Protein AF-A0A2T4X1J1-F1 (afdb_monomer_lite)

Sequence (139 aa):
MKYILVILFLGLGFFSNAQEVERNGKKHIVKKDRIWHEGNDVTATFSLEEQAKIKDEFSNLVEGIKLKEKEAKRLKKAEKDQKNAEKDRKRAQSKQKKAEKELKQKEKAQSNYEKATKNYSQAQSKYERLKEKGKLSPK

Foldseek 3Di:
DVCPVVVVVVVVPPPDDDDFDDDPNFTWDDDDQFIDGPNDTCNVVDDPVVSVVVVVVVVVVVVVVVVVVVVVVVVVVVVVVVVVVVVVVVVVVVVVVVVVVVVVVVVVVVVVVVVVVVVVVVVVVVVVVCVVVVNDDDD

Secondary structure (DSSP, 8-state):
-TTHHHHHHHHGGG------EEETTEEEEEETTEEEETTEE-GGGS-HHHHHHHHHHHHHHHHHHHHHHHHHHHHHHHHHHHHHHHHHHHHHHHHHHHHHHHHHHHHHHHHHHHHHHHHHHHHHHHHHHHHHTT-SPP-

pLDDT: mean 79.46, std 18.62, range [37.28, 98.19]

Radius of gyration: 41.58 Å; chains: 1; bounding box: 77×42×110 Å

Structure (mmCIF, N/CA/C/O backbone):
data_AF-A0A2T4X1J1-F1
#
_entry.id   AF-A0A2T4X1J1-F1
#
loop_
_atom_site.group_PDB
_atom_site.id
_atom_site.type_symbol
_atom_site.label_atom_id
_atom_site.label_alt_id
_atom_site.label_comp_id
_atom_site.label_asym_id
_atom_site.label_entity_id
_atom_site.label_seq_id
_atom_site.pdbx_PDB_ins_code
_atom_site.Cartn_x
_atom_site.Cartn_y
_atom_site.Cartn_z
_atom_site.occupancy
_atom_site.B_iso_or_equiv
_atom_site.auth_seq_id
_atom_site.auth_comp_id
_atom_site.auth_asym_id
_atom_site.auth_atom_id
_atom_site.pdbx_PDB_model_num
ATOM 1 N N . MET A 1 1 ? 3.153 37.198 -13.670 1.00 52.25 1 MET A N 1
ATOM 2 C CA . MET A 1 1 ? 3.314 35.837 -13.099 1.00 52.25 1 MET A CA 1
ATOM 3 C C . MET A 1 1 ? 2.508 34.743 -13.802 1.00 52.25 1 MET A C 1
ATOM 5 O O . MET A 1 1 ? 3.026 33.645 -13.939 1.00 52.25 1 MET A O 1
ATOM 9 N N . LYS A 1 2 ? 1.278 35.003 -14.278 1.00 51.22 2 LYS A N 1
ATOM 10 C CA . LYS A 1 2 ? 0.369 33.958 -14.799 1.00 51.22 2 LYS A CA 1
ATOM 11 C C . LYS A 1 2 ? 0.849 33.225 -16.069 1.00 51.22 2 LYS A C 1
ATOM 13 O O . LYS A 1 2 ? 0.482 32.076 -16.265 1.00 51.22 2 LYS A O 1
ATOM 18 N N . TYR A 1 3 ? 1.714 33.846 -16.876 1.00 65.31 3 TYR A N 1
ATOM 19 C CA . TYR A 1 3 ? 2.223 33.262 -18.129 1.00 65.31 3 TYR A CA 1
ATOM 20 C C . TYR A 1 3 ? 3.670 32.752 -18.054 1.00 65.31 3 TYR A C 1
ATOM 22 O O . TYR A 1 3 ? 4.133 32.095 -18.979 1.00 65.31 3 TYR A O 1
ATOM 30 N N . ILE A 1 4 ? 4.376 32.989 -16.943 1.00 68.62 4 ILE A N 1
ATOM 31 C CA . ILE A 1 4 ? 5.786 32.587 -16.793 1.00 68.62 4 ILE A CA 1
ATOM 32 C C . ILE A 1 4 ? 5.914 31.060 -16.719 1.00 68.62 4 ILE A C 1
ATOM 34 O O . ILE A 1 4 ? 6.803 30.490 -17.338 1.00 68.62 4 ILE A O 1
ATOM 38 N N . LEU A 1 5 ? 4.975 30.385 -16.049 1.00 62.78 5 LEU A N 1
ATOM 39 C CA . LEU A 1 5 ? 4.930 28.919 -15.996 1.00 62.78 5 LEU A CA 1
ATOM 40 C C . LEU A 1 5 ? 4.636 28.281 -17.362 1.00 62.78 5 LEU A C 1
ATOM 42 O O . LEU A 1 5 ? 5.164 27.216 -17.661 1.00 62.78 5 LEU A O 1
ATOM 46 N N . VAL A 1 6 ? 3.837 28.940 -18.205 1.00 65.19 6 VAL A N 1
ATOM 47 C CA . VAL A 1 6 ? 3.500 28.442 -19.550 1.00 65.19 6 VAL A CA 1
ATOM 48 C C . VAL A 1 6 ? 4.694 28.584 -20.494 1.00 65.19 6 VAL A C 1
ATOM 50 O O . VAL A 1 6 ? 5.002 27.655 -21.233 1.00 65.19 6 VAL A O 1
ATOM 53 N N . ILE A 1 7 ? 5.417 29.706 -20.413 1.00 66.25 7 ILE A N 1
ATOM 54 C CA . ILE A 1 7 ? 6.646 29.938 -21.186 1.00 66.25 7 ILE A CA 1
ATOM 55 C C . ILE A 1 7 ? 7.761 28.975 -20.741 1.00 66.25 7 ILE A C 1
ATOM 57 O O . ILE A 1 7 ? 8.473 28.432 -21.583 1.00 66.25 7 ILE A O 1
ATOM 61 N N . LEU A 1 8 ? 7.862 28.686 -19.437 1.00 62.47 8 LEU A N 1
ATOM 62 C CA . LEU A 1 8 ? 8.822 27.718 -18.894 1.00 62.47 8 LEU A CA 1
ATOM 63 C C . LEU A 1 8 ? 8.552 26.286 -19.391 1.00 62.47 8 LEU A C 1
ATOM 65 O O . LEU A 1 8 ? 9.489 25.567 -19.729 1.00 62.47 8 LEU A O 1
ATOM 69 N N . PHE A 1 9 ? 7.283 25.877 -19.481 1.00 59.62 9 PHE A N 1
ATOM 70 C CA . PHE A 1 9 ? 6.912 24.557 -20.004 1.00 59.62 9 PHE A CA 1
ATOM 71 C C . PHE A 1 9 ? 7.047 24.449 -21.530 1.00 59.62 9 PHE A C 1
ATOM 73 O O . PHE A 1 9 ? 7.388 23.373 -22.020 1.00 59.62 9 PHE A O 1
ATOM 80 N N . LEU A 1 10 ? 6.846 25.540 -22.283 1.00 59.75 10 LEU A N 1
ATOM 81 C CA . LEU A 1 10 ? 7.067 25.554 -23.736 1.00 59.75 10 LEU A CA 1
ATOM 82 C C . LEU A 1 10 ? 8.556 25.426 -24.110 1.00 59.75 10 LEU A C 1
ATOM 84 O O . LEU A 1 10 ? 8.876 24.821 -25.129 1.00 59.75 10 LEU A O 1
ATOM 88 N N . GLY A 1 11 ? 9.468 25.953 -23.284 1.00 60.12 11 GLY A N 1
ATOM 89 C CA . GLY A 1 11 ? 10.915 25.888 -23.533 1.00 60.12 11 GLY A CA 1
ATOM 90 C C . GLY A 1 11 ? 11.546 24.503 -23.327 1.00 60.12 11 GLY A C 1
ATOM 91 O O . GLY A 1 11 ? 12.596 24.217 -23.892 1.00 60.12 11 GLY A O 1
ATOM 92 N N . LEU A 1 12 ? 10.905 23.617 -22.557 1.00 56.69 12 LEU A N 1
ATOM 93 C CA . LEU A 1 12 ? 11.436 22.284 -22.228 1.00 56.69 12 LEU A CA 1
ATOM 94 C C . LEU A 1 12 ? 11.125 21.210 -23.289 1.00 56.69 12 LEU A C 1
ATOM 96 O O . LEU A 1 12 ? 11.645 20.100 -23.206 1.00 56.69 12 LEU A O 1
ATOM 100 N N . GLY A 1 13 ? 10.295 21.523 -24.292 1.00 57.72 13 GLY A N 1
ATOM 101 C CA . GLY A 1 13 ? 9.828 20.567 -25.304 1.00 57.72 13 GLY A CA 1
ATOM 102 C C . GLY A 1 13 ? 10.796 20.271 -26.458 1.00 57.72 13 GLY A C 1
ATOM 103 O O . GLY A 1 13 ? 10.495 19.406 -27.276 1.00 57.72 13 GLY A O 1
ATOM 104 N N . PHE A 1 14 ? 11.944 20.953 -26.549 1.00 53.84 14 PHE A N 1
ATOM 105 C CA . PHE A 1 14 ? 12.850 20.848 -27.705 1.00 53.84 14 PHE A CA 1
ATOM 106 C C . PHE A 1 14 ? 13.982 19.819 -27.575 1.00 53.84 14 PHE A C 1
ATOM 108 O O . PHE A 1 14 ? 14.740 19.632 -28.527 1.00 53.84 14 PHE A O 1
ATOM 115 N N . PHE A 1 15 ? 14.086 19.087 -26.465 1.00 51.59 15 PHE A N 1
ATOM 116 C CA . PHE A 1 15 ? 15.092 18.027 -26.322 1.00 51.59 15 PHE A CA 1
ATOM 117 C C . PHE A 1 15 ? 14.627 16.741 -27.016 1.00 51.59 15 PHE A C 1
ATOM 119 O O . PHE A 1 15 ? 14.244 15.750 -26.395 1.00 51.59 15 PHE A O 1
ATOM 126 N N . SER A 1 16 ? 14.627 16.786 -28.348 1.00 51.75 16 SER A N 1
ATOM 127 C CA . SER A 1 16 ? 14.485 15.609 -29.197 1.00 51.75 16 SER A CA 1
ATOM 128 C C . SER A 1 16 ? 15.655 14.662 -28.940 1.00 51.75 16 SER A C 1
ATOM 130 O O . SER A 1 16 ? 16.816 15.048 -29.030 1.00 51.75 16 SER A O 1
ATOM 132 N N . ASN A 1 17 ? 15.321 13.417 -28.613 1.00 48.66 17 ASN A N 1
ATOM 133 C CA . ASN A 1 17 ? 16.224 12.294 -28.389 1.00 48.66 17 ASN A CA 1
ATOM 134 C C . ASN A 1 17 ? 17.107 12.025 -29.625 1.00 48.66 17 ASN A C 1
ATOM 136 O O . ASN A 1 17 ? 16.747 11.220 -30.483 1.00 48.66 17 ASN A O 1
ATOM 140 N N . ALA A 1 18 ? 18.259 12.685 -29.728 1.00 46.91 18 ALA A N 1
ATOM 141 C CA . ALA A 1 18 ? 19.328 12.284 -30.632 1.00 46.91 18 ALA A CA 1
ATOM 142 C C . ALA A 1 18 ? 20.279 11.360 -29.860 1.00 46.91 18 ALA A C 1
ATOM 144 O O . ALA A 1 18 ? 20.921 11.775 -28.899 1.00 46.91 18 ALA A O 1
ATOM 145 N N . GLN A 1 19 ? 20.322 10.083 -30.239 1.00 40.00 19 GLN A N 1
ATOM 146 C CA . GLN A 1 19 ? 21.322 9.142 -29.736 1.00 40.00 19 GLN A CA 1
ATOM 147 C C . GLN A 1 19 ? 22.640 9.419 -30.457 1.00 40.00 19 GLN A C 1
ATOM 149 O O . GLN A 1 19 ? 22.792 9.095 -31.633 1.00 40.00 19 GLN A O 1
ATOM 154 N N . GLU A 1 20 ? 23.557 10.077 -29.753 1.00 43.22 20 GLU A N 1
ATOM 155 C CA . GLU A 1 20 ? 24.902 10.378 -30.235 1.00 43.22 20 GLU A CA 1
ATOM 156 C C . GLU A 1 20 ? 25.844 9.225 -29.874 1.00 43.22 20 GLU A C 1
ATOM 158 O O . GLU A 1 20 ? 25.937 8.826 -28.713 1.00 43.22 20 GLU A O 1
ATOM 163 N N . VAL A 1 21 ? 26.533 8.683 -30.880 1.00 53.91 21 VAL A N 1
ATOM 164 C CA . VAL A 1 21 ? 27.650 7.749 -30.703 1.00 53.91 21 VAL A CA 1
ATOM 165 C C . VAL A 1 21 ? 28.897 8.455 -31.222 1.00 53.91 21 VAL A C 1
ATOM 167 O O . VAL A 1 21 ? 28.938 8.891 -32.373 1.00 53.91 21 VAL A O 1
ATOM 170 N N . GLU A 1 22 ? 29.887 8.623 -30.349 1.00 41.19 22 GLU A N 1
ATOM 171 C CA . GLU A 1 22 ? 31.116 9.360 -30.627 1.00 41.19 22 GLU A CA 1
ATOM 172 C C . GLU A 1 22 ? 32.241 8.385 -31.000 1.00 41.19 22 GLU A C 1
ATOM 174 O O . GLU A 1 22 ? 32.620 7.522 -30.208 1.00 41.19 22 GLU A O 1
ATOM 179 N N . ARG A 1 23 ? 32.800 8.530 -32.207 1.00 37.28 23 ARG A N 1
ATOM 180 C CA . ARG A 1 23 ? 34.075 7.907 -32.587 1.00 37.28 23 ARG A CA 1
ATOM 181 C C . ARG A 1 23 ? 34.945 8.969 -33.256 1.00 37.28 23 ARG A C 1
ATOM 183 O O . ARG A 1 23 ? 34.507 9.626 -34.193 1.00 37.28 23 ARG A O 1
ATOM 190 N N . ASN A 1 24 ? 36.167 9.154 -32.758 1.00 43.25 24 ASN A N 1
ATOM 191 C CA . ASN A 1 24 ? 37.159 10.111 -33.277 1.00 43.25 24 ASN A CA 1
ATOM 192 C C . ASN A 1 24 ? 36.694 11.586 -33.333 1.00 43.25 24 ASN A C 1
ATOM 194 O O . ASN A 1 24 ? 37.047 12.308 -34.264 1.00 43.25 24 ASN A O 1
ATOM 198 N N . GLY A 1 25 ? 35.903 12.044 -32.353 1.00 47.94 25 GLY A N 1
ATOM 199 C CA . GLY A 1 25 ? 35.504 13.455 -32.226 1.00 47.94 25 GLY A CA 1
ATOM 200 C C . GLY A 1 25 ? 34.516 13.952 -33.290 1.00 47.94 25 GLY A C 1
ATOM 201 O O . GLY A 1 25 ? 34.361 15.159 -33.466 1.00 47.94 25 GLY A O 1
ATOM 202 N N . LYS A 1 26 ? 33.857 13.039 -34.017 1.00 50.62 26 LYS A N 1
ATOM 203 C CA . LYS A 1 26 ? 32.889 13.350 -35.075 1.00 50.62 26 LYS A CA 1
ATOM 204 C C . LYS A 1 26 ? 31.572 12.604 -34.852 1.00 50.62 26 LYS A C 1
ATOM 206 O O . LYS A 1 26 ? 31.555 11.399 -34.604 1.00 50.62 26 LYS A O 1
ATOM 211 N N . LYS A 1 27 ? 30.456 13.342 -34.894 1.00 49.94 27 LYS A N 1
ATOM 212 C CA . LYS A 1 27 ? 29.102 12.828 -34.626 1.00 49.94 27 LYS A CA 1
ATOM 213 C C . LYS A 1 27 ? 28.538 12.158 -35.881 1.00 49.94 27 LYS A C 1
ATOM 215 O O . LYS A 1 27 ? 28.248 12.835 -36.867 1.00 49.94 27 LYS A O 1
ATOM 220 N N . HIS A 1 28 ? 28.337 10.843 -35.832 1.00 52.59 28 HIS A N 1
ATOM 221 C CA . HIS A 1 28 ? 27.737 10.076 -36.926 1.00 52.59 28 HIS A CA 1
ATOM 222 C C . HIS A 1 28 ? 26.338 9.567 -36.540 1.00 52.59 28 HIS A C 1
ATOM 224 O O . HIS A 1 28 ? 26.146 9.001 -35.467 1.00 52.59 28 HIS A O 1
ATOM 230 N N . ILE A 1 29 ? 25.351 9.760 -37.420 1.00 52.75 29 ILE A N 1
ATOM 231 C CA . ILE A 1 29 ? 23.961 9.308 -37.257 1.00 52.75 29 ILE A CA 1
ATOM 232 C C . ILE A 1 29 ? 23.722 8.146 -38.226 1.00 52.75 29 ILE A C 1
ATOM 234 O O . ILE A 1 29 ? 23.744 8.330 -39.441 1.00 52.75 29 ILE A O 1
ATOM 238 N N . VAL A 1 30 ? 23.445 6.948 -37.715 1.00 56.44 30 VAL A N 1
ATOM 239 C CA . VAL A 1 30 ? 23.148 5.773 -38.551 1.00 56.44 30 VAL A CA 1
ATOM 240 C C . VAL A 1 30 ? 21.631 5.614 -38.685 1.00 56.44 30 VAL A C 1
ATOM 242 O O . VAL A 1 30 ? 20.917 5.499 -37.690 1.00 56.44 30 VAL A O 1
ATOM 245 N N . LYS A 1 31 ? 21.110 5.626 -39.920 1.00 56.31 31 LYS A N 1
ATOM 246 C CA . LYS A 1 31 ? 19.678 5.420 -40.215 1.00 56.31 3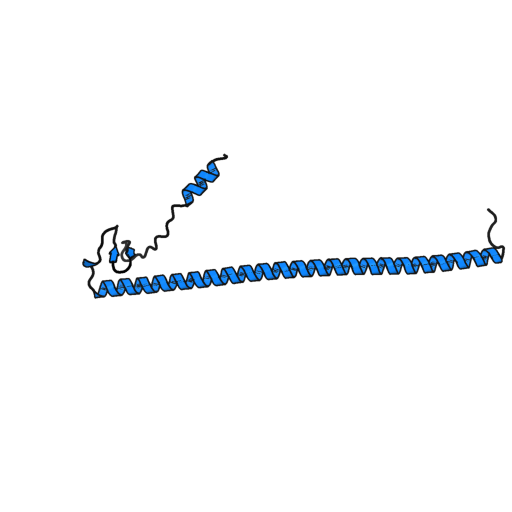1 LYS A CA 1
ATOM 247 C C . LYS A 1 31 ? 19.501 4.326 -41.262 1.00 56.31 31 LYS A C 1
ATOM 249 O O . LYS A 1 31 ? 19.837 4.531 -42.429 1.00 56.31 31 LYS A O 1
ATOM 254 N N . LYS A 1 32 ? 18.872 3.215 -40.859 1.00 60.06 32 LYS A N 1
ATOM 255 C CA . LYS A 1 32 ? 18.606 2.016 -41.680 1.00 60.06 32 LYS A CA 1
ATOM 256 C C . LYS A 1 32 ? 19.892 1.406 -42.249 1.00 60.06 32 LYS A C 1
ATOM 258 O O . LYS A 1 32 ? 20.475 0.548 -41.607 1.00 60.06 32 LYS A O 1
ATOM 263 N N . ASP A 1 33 ? 20.344 1.910 -43.394 1.00 58.88 33 ASP A N 1
ATOM 264 C CA . ASP A 1 33 ? 21.514 1.424 -44.130 1.00 58.88 33 ASP A CA 1
ATOM 265 C C . ASP A 1 33 ? 22.532 2.512 -44.461 1.00 58.88 33 ASP A C 1
ATOM 267 O O . ASP A 1 33 ? 23.541 2.221 -45.098 1.00 58.88 33 ASP A O 1
ATOM 271 N N . ARG A 1 34 ? 22.265 3.753 -44.040 1.00 61.47 34 ARG A N 1
ATOM 272 C CA . ARG A 1 34 ? 23.074 4.913 -44.395 1.00 61.47 34 ARG A CA 1
ATOM 273 C C . ARG A 1 34 ? 23.737 5.535 -43.181 1.00 61.47 34 ARG A C 1
ATOM 275 O O . ARG A 1 34 ? 23.090 5.737 -42.147 1.00 61.47 34 ARG A O 1
ATOM 282 N N . ILE A 1 35 ? 25.021 5.830 -43.330 1.00 61.56 35 ILE A N 1
ATOM 283 C CA . ILE A 1 35 ? 25.848 6.505 -42.339 1.00 61.56 35 ILE A CA 1
ATOM 284 C C . ILE A 1 35 ? 25.823 7.983 -42.698 1.00 61.56 35 ILE A C 1
ATOM 286 O O . ILE A 1 35 ? 26.274 8.377 -43.769 1.00 61.56 35 ILE A O 1
ATOM 290 N N . TRP A 1 36 ? 25.265 8.800 -41.813 1.00 66.38 36 TRP A N 1
ATOM 291 C CA . TRP A 1 36 ? 25.177 10.240 -41.999 1.00 66.38 36 TRP A CA 1
ATOM 292 C C . TRP A 1 36 ? 26.202 10.929 -41.107 1.00 66.38 36 TRP A C 1
ATOM 294 O O . TRP A 1 36 ? 26.312 10.611 -39.924 1.00 66.38 36 TRP A O 1
ATOM 304 N N . HIS A 1 37 ? 26.930 11.895 -41.653 1.00 56.03 37 HIS A N 1
ATOM 305 C CA . HIS A 1 37 ? 27.795 12.798 -40.896 1.00 56.03 37 HIS A CA 1
ATOM 306 C C . HIS A 1 37 ? 27.378 14.229 -41.227 1.00 56.03 37 HIS A C 1
ATOM 308 O O . HIS A 1 37 ? 27.346 14.594 -42.400 1.00 56.03 37 HIS A O 1
ATOM 314 N N . GLU A 1 38 ? 26.998 15.017 -40.216 1.00 53.53 38 GLU A N 1
ATOM 315 C CA . GLU A 1 38 ? 26.580 16.425 -40.384 1.00 53.53 38 GLU A CA 1
ATOM 316 C C . GLU A 1 38 ? 25.485 16.647 -41.452 1.00 53.53 38 GLU A C 1
ATOM 318 O O . GLU A 1 38 ? 25.458 17.654 -42.151 1.00 53.53 38 GLU A O 1
ATOM 323 N N . GLY A 1 39 ? 24.561 15.691 -41.598 1.00 60.22 39 GLY A N 1
ATOM 324 C CA . GLY A 1 39 ? 23.464 15.775 -42.571 1.00 60.22 39 GLY A CA 1
ATOM 325 C C . GLY A 1 39 ? 23.811 15.312 -43.990 1.00 60.22 39 GLY A C 1
ATOM 326 O O . GLY A 1 39 ? 22.905 15.224 -44.815 1.00 60.22 39 GLY A O 1
ATOM 327 N N . ASN A 1 40 ? 25.063 14.929 -44.254 1.00 53.22 40 ASN A N 1
ATOM 328 C CA . ASN A 1 40 ? 25.494 14.353 -45.527 1.00 53.22 40 ASN A CA 1
ATOM 329 C C . ASN A 1 40 ? 25.600 12.827 -45.444 1.00 53.22 40 ASN A C 1
ATOM 331 O O . ASN A 1 40 ? 26.062 12.274 -44.443 1.00 53.22 40 ASN A O 1
ATOM 335 N N . ASP A 1 41 ? 25.166 12.153 -46.508 1.00 67.00 41 ASP A N 1
ATOM 336 C CA . ASP A 1 41 ? 25.265 10.703 -46.653 1.00 67.00 41 ASP A CA 1
ATOM 337 C C . ASP A 1 41 ? 26.718 10.319 -46.970 1.00 67.00 41 ASP A C 1
ATOM 339 O O . ASP A 1 41 ? 27.197 10.491 -48.089 1.00 67.00 41 ASP A O 1
ATOM 343 N N . VAL A 1 42 ? 27.429 9.821 -45.960 1.00 64.62 42 VAL A N 1
ATOM 344 C CA . VAL A 1 42 ? 28.827 9.372 -46.050 1.00 64.62 42 VAL A CA 1
ATOM 345 C C . VAL A 1 42 ? 28.918 7.853 -46.195 1.00 64.62 42 VAL A C 1
ATOM 347 O O . VAL A 1 42 ? 29.971 7.258 -45.982 1.00 64.62 42 VAL A O 1
ATOM 350 N N . THR A 1 43 ? 27.825 7.185 -46.569 1.00 60.97 43 THR A N 1
ATOM 351 C CA . THR A 1 43 ? 27.807 5.726 -46.736 1.00 60.97 43 THR A CA 1
ATOM 352 C C . THR A 1 43 ? 28.839 5.293 -47.777 1.00 60.97 43 THR A C 1
ATOM 354 O O . THR A 1 43 ? 29.660 4.429 -47.499 1.00 60.97 43 THR A O 1
ATOM 357 N N . ALA A 1 44 ? 28.904 5.970 -48.926 1.00 61.41 44 ALA A N 1
ATOM 358 C CA . ALA A 1 44 ? 29.831 5.632 -50.011 1.00 61.41 44 ALA A CA 1
ATOM 359 C C . ALA A 1 44 ? 31.324 5.873 -49.695 1.00 61.41 44 ALA A C 1
ATOM 361 O O . ALA A 1 44 ? 32.177 5.362 -50.413 1.00 61.41 44 ALA A O 1
ATOM 362 N N . THR A 1 45 ? 31.653 6.633 -48.643 1.00 61.97 45 THR A N 1
ATOM 363 C CA . THR A 1 45 ? 33.048 6.875 -48.222 1.00 61.97 45 THR A CA 1
ATOM 364 C C . THR A 1 45 ? 33.628 5.777 -47.332 1.00 61.97 45 THR A C 1
ATOM 366 O O . THR A 1 45 ? 34.838 5.753 -47.133 1.00 61.97 45 THR A O 1
ATOM 369 N N . PHE A 1 46 ? 32.796 4.871 -46.813 1.00 61.19 46 PHE A N 1
ATOM 370 C CA . PHE A 1 46 ? 33.241 3.721 -46.025 1.00 61.19 46 PHE A CA 1
ATOM 371 C C . PHE A 1 46 ? 33.231 2.455 -46.878 1.00 61.19 46 PHE A C 1
ATOM 373 O O . PHE A 1 46 ? 32.304 2.234 -47.662 1.00 61.19 46 PHE A O 1
ATOM 380 N N . SER A 1 47 ? 34.240 1.602 -46.700 1.00 68.69 47 SER A N 1
ATOM 381 C CA . SER A 1 47 ? 34.266 0.276 -47.321 1.00 68.69 47 SER A CA 1
ATOM 382 C C . SER A 1 47 ? 33.091 -0.581 -46.827 1.00 68.69 47 SER A C 1
ATOM 384 O O . SER A 1 47 ? 32.546 -0.361 -45.742 1.00 68.69 47 SER A O 1
ATOM 386 N N . LEU A 1 48 ? 32.688 -1.584 -47.614 1.00 70.31 48 LEU A N 1
ATOM 387 C CA . LEU A 1 48 ? 31.574 -2.476 -47.258 1.00 70.31 48 LEU A CA 1
ATOM 388 C C . LEU A 1 48 ? 31.779 -3.153 -45.889 1.00 70.31 48 LEU A C 1
ATOM 390 O O . LEU A 1 48 ? 30.817 -3.350 -45.147 1.00 70.31 48 LEU A O 1
ATOM 394 N N . GLU A 1 49 ? 33.029 -3.447 -45.522 1.00 71.25 49 GLU A N 1
ATOM 395 C CA . GLU A 1 49 ? 33.377 -4.014 -44.215 1.00 71.25 49 GLU A CA 1
ATOM 396 C C . GLU A 1 49 ? 33.195 -3.017 -43.063 1.00 71.25 49 GLU A C 1
ATOM 398 O O . GLU A 1 49 ? 32.696 -3.375 -41.996 1.00 71.25 49 GLU A O 1
ATOM 403 N N . GLU A 1 50 ? 33.567 -1.753 -43.263 1.00 70.19 50 GLU A N 1
ATOM 404 C CA . GLU A 1 50 ? 33.398 -0.701 -42.256 1.00 70.19 50 GLU A CA 1
ATOM 405 C C . GLU A 1 50 ? 31.922 -0.361 -42.047 1.00 70.19 50 GLU A C 1
ATOM 407 O O . GLU A 1 50 ? 31.482 -0.197 -40.909 1.00 70.19 50 GLU A O 1
ATOM 412 N N . GLN A 1 51 ? 31.129 -0.340 -43.121 1.00 68.50 51 GLN A N 1
ATOM 413 C CA . GLN A 1 51 ? 29.680 -0.174 -43.017 1.00 68.50 51 GLN A CA 1
ATOM 414 C C . GLN A 1 51 ? 29.028 -1.311 -42.225 1.00 68.50 51 GLN A C 1
ATOM 416 O O . GLN A 1 51 ? 28.152 -1.054 -41.399 1.00 68.50 51 GLN A O 1
ATOM 421 N N . ALA A 1 52 ? 29.448 -2.559 -42.458 1.00 75.62 52 ALA A N 1
ATOM 422 C CA . ALA A 1 52 ? 28.930 -3.714 -41.732 1.00 75.62 52 ALA A CA 1
ATOM 423 C C . ALA A 1 52 ? 29.254 -3.629 -40.231 1.00 75.62 52 ALA A C 1
ATOM 425 O O . ALA A 1 52 ? 28.356 -3.809 -39.408 1.00 75.62 52 ALA A O 1
ATOM 426 N N . LYS A 1 53 ? 30.492 -3.261 -39.870 1.00 79.62 53 LYS A N 1
ATOM 427 C CA . LYS A 1 53 ? 30.896 -3.064 -38.465 1.00 79.62 53 LYS A CA 1
ATOM 428 C C . LYS A 1 53 ? 30.091 -1.960 -37.7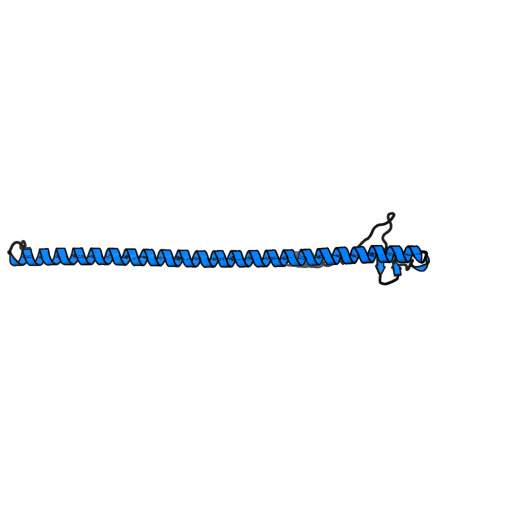80 1.00 79.62 53 LYS A C 1
ATOM 430 O O . LYS A 1 53 ? 29.619 -2.151 -36.667 1.00 79.62 53 LYS A O 1
ATOM 435 N N . ILE A 1 54 ? 29.874 -0.832 -38.456 1.00 73.69 54 ILE A N 1
ATOM 436 C CA . ILE A 1 54 ? 29.109 0.297 -37.902 1.00 73.69 54 ILE A CA 1
ATOM 437 C C . ILE A 1 54 ? 27.637 -0.080 -37.678 1.00 73.69 54 ILE A C 1
ATOM 439 O O . ILE A 1 54 ? 27.041 0.311 -36.673 1.00 73.69 54 ILE A O 1
ATOM 443 N N . LYS A 1 55 ? 27.040 -0.861 -38.586 1.00 76.88 55 LYS A N 1
ATOM 444 C CA . LYS A 1 55 ? 25.669 -1.363 -38.415 1.00 76.88 55 LYS A CA 1
ATOM 445 C C . LYS A 1 55 ? 25.560 -2.352 -37.258 1.00 76.88 55 LYS A C 1
ATOM 447 O O . LYS A 1 55 ? 24.591 -2.274 -36.506 1.00 76.88 55 LYS A O 1
ATOM 452 N N . ASP A 1 56 ? 26.536 -3.241 -37.107 1.00 83.50 56 ASP A N 1
ATOM 453 C CA . ASP A 1 56 ? 26.567 -4.207 -36.008 1.00 83.50 56 ASP A CA 1
ATOM 454 C C . ASP A 1 56 ? 26.716 -3.506 -34.648 1.00 83.50 56 ASP A C 1
ATOM 456 O O . ASP A 1 56 ? 25.898 -3.706 -33.749 1.00 83.50 56 ASP A O 1
ATOM 460 N N . GLU A 1 57 ? 27.670 -2.575 -34.528 1.00 80.75 57 GLU A N 1
ATOM 461 C CA . GLU A 1 57 ? 27.845 -1.744 -33.329 1.00 80.75 57 GLU A CA 1
ATOM 462 C C . GLU A 1 57 ? 26.556 -0.968 -32.983 1.00 80.75 57 GLU A C 1
ATOM 464 O O . GLU A 1 57 ? 26.135 -0.932 -31.823 1.00 80.75 57 GLU A O 1
ATOM 469 N N . PHE A 1 58 ? 25.875 -0.399 -33.985 1.00 78.94 58 PHE A N 1
ATOM 470 C CA . PHE A 1 58 ? 24.608 0.307 -33.784 1.00 78.94 58 PHE A CA 1
ATOM 471 C C . PHE A 1 58 ? 23.469 -0.627 -33.351 1.00 78.94 58 PHE A C 1
ATOM 473 O O . PHE A 1 58 ? 22.710 -0.287 -32.442 1.00 78.94 58 PHE A O 1
ATOM 480 N N . SER A 1 59 ? 23.343 -1.806 -33.966 1.00 79.44 59 SER A N 1
ATOM 481 C CA . SER A 1 59 ? 22.322 -2.792 -33.596 1.00 79.44 59 SER A CA 1
ATOM 482 C C . SER A 1 59 ? 22.506 -3.254 -32.151 1.00 79.44 59 SER A C 1
ATOM 484 O O . SER A 1 59 ? 21.560 -3.201 -31.362 1.00 79.44 59 SER A O 1
ATOM 486 N N . ASN A 1 60 ? 23.742 -3.587 -31.771 1.00 85.56 60 ASN A N 1
ATOM 487 C CA . ASN A 1 60 ? 24.101 -3.974 -30.408 1.00 85.56 60 ASN A CA 1
ATOM 488 C C . ASN A 1 60 ? 23.780 -2.864 -29.395 1.00 85.56 60 ASN A C 1
ATOM 490 O O . ASN A 1 60 ? 23.236 -3.127 -28.318 1.00 85.56 60 ASN A O 1
ATOM 494 N N . LEU A 1 61 ? 24.038 -1.600 -29.748 1.00 83.50 61 LEU A N 1
ATOM 495 C CA . LEU A 1 61 ? 23.684 -0.461 -28.903 1.00 83.50 61 LEU A CA 1
ATOM 496 C C . LEU A 1 61 ? 22.163 -0.323 -28.735 1.00 83.50 61 LEU A C 1
ATOM 498 O O . LEU A 1 61 ? 21.673 -0.165 -27.615 1.00 83.50 61 LEU A O 1
ATOM 502 N N . VAL A 1 62 ? 21.403 -0.405 -29.830 1.00 83.31 62 VAL A N 1
ATOM 503 C CA . VAL A 1 62 ? 19.935 -0.312 -29.803 1.00 83.31 62 VAL A CA 1
ATOM 504 C C . VAL A 1 62 ? 19.326 -1.455 -28.992 1.00 83.31 62 VAL A C 1
ATOM 506 O O . VAL A 1 62 ? 18.387 -1.229 -28.222 1.00 83.31 62 VAL A O 1
ATOM 509 N N . GLU A 1 63 ? 19.847 -2.673 -29.122 1.00 87.38 63 GLU A N 1
ATOM 510 C CA . GLU A 1 63 ? 19.424 -3.809 -28.303 1.00 87.38 63 GLU A CA 1
ATOM 511 C C . GLU A 1 63 ? 19.736 -3.592 -26.823 1.00 87.38 63 GLU A C 1
ATOM 513 O O . GLU A 1 63 ? 18.845 -3.755 -25.984 1.00 87.38 63 GLU A O 1
ATOM 518 N N . GLY A 1 64 ? 20.942 -3.118 -26.498 1.00 85.25 64 GLY A N 1
ATOM 519 C CA . GLY A 1 64 ? 21.325 -2.767 -25.131 1.00 85.25 64 GLY A CA 1
ATOM 520 C C . GLY A 1 64 ? 20.407 -1.710 -24.508 1.00 85.25 64 GLY A C 1
ATOM 521 O O . GLY A 1 64 ? 20.001 -1.833 -23.350 1.00 85.25 64 GLY A O 1
ATOM 522 N N . ILE A 1 65 ? 20.007 -0.696 -25.277 1.00 88.44 65 ILE A N 1
ATOM 523 C CA . ILE A 1 65 ? 19.077 0.347 -24.819 1.00 88.44 65 ILE A CA 1
ATOM 524 C C . ILE A 1 65 ? 17.667 -0.221 -24.627 1.00 88.44 65 ILE A C 1
ATOM 526 O O . ILE A 1 65 ? 17.052 0.013 -23.586 1.00 88.44 65 ILE A O 1
ATOM 530 N N . LYS A 1 66 ? 17.166 -1.032 -25.567 1.00 90.50 66 LYS A N 1
ATOM 531 C CA . LYS A 1 66 ? 15.861 -1.704 -25.432 1.00 90.50 66 LYS A CA 1
ATOM 532 C C . LYS A 1 66 ? 15.810 -2.622 -24.211 1.00 90.50 66 LYS A C 1
ATOM 534 O O . LYS A 1 66 ? 14.772 -2.688 -23.550 1.00 90.50 66 LYS A O 1
ATOM 539 N N . LEU A 1 67 ? 16.897 -3.330 -23.905 1.00 91.62 67 LEU A N 1
ATOM 540 C CA . LEU A 1 67 ? 17.000 -4.169 -22.709 1.00 91.62 67 LEU A CA 1
ATOM 541 C C . LEU A 1 67 ? 16.920 -3.321 -21.437 1.00 91.62 67 LEU A C 1
ATOM 543 O O . LEU A 1 67 ? 16.054 -3.576 -20.599 1.00 91.62 67 LEU A O 1
ATOM 547 N N . LYS A 1 68 ? 17.715 -2.248 -21.344 1.00 90.25 68 LYS A N 1
ATOM 548 C CA . LYS A 1 68 ? 17.674 -1.313 -20.207 1.00 90.25 68 LYS A CA 1
ATOM 549 C C . LYS A 1 68 ? 16.299 -0.668 -20.027 1.00 90.25 68 LYS A C 1
ATOM 551 O O . LYS A 1 68 ? 15.813 -0.554 -18.905 1.00 90.25 68 LYS A O 1
ATOM 556 N N . GLU A 1 69 ? 15.621 -0.289 -21.110 1.00 91.50 69 GLU A N 1
ATOM 557 C CA . GLU A 1 69 ? 14.256 0.243 -21.032 1.00 91.50 69 GLU A CA 1
ATOM 558 C C . GLU A 1 69 ? 13.248 -0.791 -20.526 1.00 91.50 69 GLU A C 1
ATOM 560 O O . GLU A 1 69 ? 12.365 -0.460 -19.727 1.00 91.50 69 GLU A O 1
ATOM 565 N N . LYS A 1 70 ? 13.349 -2.045 -20.987 1.00 93.44 70 LYS A N 1
ATOM 566 C CA . LYS A 1 70 ? 12.497 -3.136 -20.500 1.00 93.44 70 LYS A CA 1
ATOM 567 C C . LYS A 1 70 ? 12.732 -3.377 -19.012 1.00 93.44 70 LYS A C 1
ATOM 569 O O . LYS A 1 70 ? 11.758 -3.496 -18.270 1.00 93.44 70 LYS A O 1
ATOM 574 N N . GLU A 1 71 ? 13.982 -3.400 -18.564 1.00 92.75 71 GLU A N 1
ATOM 575 C CA . GLU A 1 71 ? 14.323 -3.531 -17.146 1.00 92.75 71 GLU A CA 1
ATOM 576 C C . GLU A 1 71 ? 13.800 -2.354 -16.323 1.00 92.75 71 GLU A C 1
ATOM 578 O O . GLU A 1 71 ? 13.098 -2.572 -15.337 1.00 92.75 71 GLU A O 1
ATOM 583 N N . ALA A 1 72 ? 14.008 -1.114 -16.769 1.00 93.00 72 ALA A N 1
ATOM 584 C CA . ALA A 1 72 ? 13.478 0.070 -16.099 1.00 93.00 72 ALA A CA 1
ATOM 585 C C . ALA A 1 72 ? 11.942 0.042 -16.001 1.00 93.00 72 ALA A C 1
ATOM 587 O O . ALA A 1 72 ? 11.375 0.387 -14.962 1.00 93.00 72 ALA A O 1
ATOM 588 N N . LYS A 1 73 ? 11.242 -0.409 -17.053 1.00 94.50 73 LYS A N 1
ATOM 589 C CA . LYS A 1 73 ? 9.780 -0.598 -17.029 1.00 94.50 73 LYS A CA 1
ATOM 590 C C . LYS A 1 73 ? 9.363 -1.687 -16.038 1.00 94.50 73 LYS A C 1
ATOM 592 O O . LYS A 1 73 ? 8.388 -1.491 -15.312 1.00 94.50 73 LYS A O 1
ATOM 597 N N . ARG A 1 74 ? 10.091 -2.808 -15.976 1.00 93.56 74 ARG A N 1
ATOM 598 C CA . ARG A 1 74 ? 9.837 -3.887 -15.004 1.00 93.56 74 ARG A CA 1
ATOM 599 C C . ARG A 1 74 ? 10.049 -3.409 -13.570 1.00 93.56 74 ARG A C 1
ATOM 601 O O . ARG A 1 74 ? 9.178 -3.650 -12.740 1.00 93.56 74 ARG A O 1
ATOM 608 N N . LEU A 1 75 ? 11.134 -2.684 -13.302 1.00 93.69 75 LEU A N 1
ATOM 609 C CA . LEU A 1 75 ? 11.431 -2.110 -11.987 1.00 93.69 75 LEU A CA 1
ATOM 610 C C . LEU A 1 75 ? 10.359 -1.101 -11.562 1.00 93.69 75 LEU A C 1
ATOM 612 O O . LEU A 1 75 ? 9.809 -1.227 -10.474 1.00 93.69 75 LEU A O 1
ATOM 616 N N . LYS A 1 76 ? 9.967 -0.175 -12.448 1.00 95.06 76 LYS A N 1
ATOM 617 C CA . LYS A 1 76 ? 8.882 0.785 -12.169 1.00 95.06 76 LYS A CA 1
ATOM 618 C C . LYS A 1 76 ? 7.548 0.097 -11.880 1.00 95.06 76 LYS A C 1
ATOM 620 O O . LYS A 1 76 ? 6.797 0.548 -11.016 1.00 95.06 76 LYS A O 1
ATOM 625 N N . LYS A 1 77 ? 7.225 -0.981 -12.604 1.00 94.81 77 LYS A N 1
ATOM 626 C CA . LYS A 1 77 ? 6.008 -1.761 -12.347 1.00 94.81 77 LYS A CA 1
ATOM 627 C C . LYS A 1 77 ? 6.084 -2.455 -10.985 1.00 94.81 77 LYS A C 1
ATOM 629 O O . LYS A 1 77 ? 5.155 -2.311 -10.199 1.00 94.81 77 LYS A O 1
ATOM 634 N N . ALA A 1 78 ? 7.205 -3.110 -10.681 1.00 93.25 78 ALA A N 1
ATOM 635 C CA . ALA A 1 78 ? 7.426 -3.765 -9.395 1.00 93.25 78 ALA A CA 1
ATOM 636 C C . ALA A 1 78 ? 7.347 -2.779 -8.216 1.00 93.25 78 ALA A C 1
ATOM 638 O O . ALA A 1 78 ? 6.679 -3.066 -7.227 1.00 93.25 78 ALA A O 1
ATOM 639 N N . GLU A 1 79 ? 7.946 -1.591 -8.335 1.00 95.62 79 GLU A N 1
ATOM 640 C CA . GLU A 1 79 ? 7.873 -0.541 -7.311 1.00 95.62 79 GLU A CA 1
ATOM 641 C C . GLU A 1 79 ? 6.430 -0.057 -7.098 1.00 95.62 79 GLU A C 1
ATOM 643 O O . GLU A 1 79 ? 5.961 0.083 -5.965 1.00 95.62 79 GLU A O 1
ATOM 648 N N . LYS A 1 80 ? 5.684 0.159 -8.189 1.00 95.44 80 LYS A N 1
ATOM 649 C CA . LYS A 1 80 ? 4.273 0.556 -8.117 1.00 95.44 80 LYS A CA 1
ATOM 650 C C . LYS A 1 80 ? 3.423 -0.517 -7.435 1.00 95.44 80 LYS A C 1
ATOM 652 O O . LYS A 1 80 ? 2.587 -0.178 -6.596 1.00 95.44 80 LYS A O 1
ATOM 657 N N . ASP A 1 81 ? 3.649 -1.783 -7.771 1.00 94.88 81 ASP A N 1
ATOM 658 C CA . ASP A 1 81 ? 2.928 -2.915 -7.192 1.00 94.88 81 ASP A CA 1
ATOM 659 C C . ASP A 1 81 ? 3.248 -3.061 -5.695 1.00 94.88 81 ASP A C 1
ATOM 661 O O . ASP A 1 81 ? 2.326 -3.171 -4.883 1.00 94.88 81 ASP A O 1
ATOM 665 N N . GLN A 1 82 ? 4.519 -2.925 -5.295 1.00 95.44 82 GLN A N 1
ATOM 666 C CA . GLN A 1 82 ? 4.923 -2.902 -3.883 1.00 95.44 82 GLN A CA 1
ATOM 667 C C . GLN A 1 82 ? 4.272 -1.748 -3.112 1.00 95.44 82 GLN A C 1
ATOM 669 O O . GLN A 1 82 ? 3.714 -1.954 -2.034 1.00 95.44 82 GLN A O 1
ATOM 674 N N . LYS A 1 83 ? 4.270 -0.536 -3.679 1.00 96.44 83 LYS A N 1
ATOM 675 C CA . LYS A 1 83 ? 3.651 0.643 -3.056 1.00 96.44 83 LYS A CA 1
ATOM 676 C C . LYS A 1 83 ? 2.144 0.480 -2.871 1.00 96.44 83 LYS A C 1
ATOM 678 O O . LYS A 1 83 ? 1.584 0.953 -1.880 1.00 96.44 83 LYS A O 1
ATOM 683 N N . ASN A 1 84 ? 1.467 -0.157 -3.823 1.00 95.31 84 ASN A N 1
ATOM 684 C CA . ASN A 1 84 ? 0.040 -0.449 -3.708 1.00 95.31 84 ASN A CA 1
ATOM 685 C C . ASN A 1 84 ? -0.218 -1.502 -2.624 1.00 95.31 84 ASN A C 1
ATOM 687 O O . ASN A 1 84 ? -1.036 -1.259 -1.736 1.00 95.31 84 ASN A O 1
ATOM 691 N N . ALA A 1 85 ? 0.549 -2.595 -2.621 1.00 94.69 85 ALA A N 1
ATOM 692 C CA . ALA A 1 85 ? 0.456 -3.633 -1.598 1.00 94.69 85 ALA A CA 1
ATOM 693 C C . ALA A 1 85 ? 0.700 -3.077 -0.181 1.00 94.69 85 ALA A C 1
ATOM 695 O O . ALA A 1 85 ? -0.027 -3.406 0.758 1.00 94.69 85 ALA A O 1
ATOM 696 N N . GLU A 1 86 ? 1.669 -2.174 -0.014 1.00 96.75 86 GLU A N 1
ATOM 697 C CA . GLU A 1 86 ? 1.931 -1.525 1.272 1.00 96.75 86 GLU A CA 1
ATOM 698 C C . GLU A 1 86 ? 0.750 -0.655 1.731 1.00 96.75 86 GLU A C 1
ATOM 700 O O . GLU A 1 86 ? 0.336 -0.717 2.895 1.00 96.75 86 GLU A O 1
ATOM 705 N N . LYS A 1 87 ? 0.171 0.138 0.820 1.00 96.50 87 LYS A N 1
ATOM 706 C CA . LYS A 1 87 ? -1.014 0.957 1.114 1.00 96.50 87 LYS A CA 1
ATOM 707 C C . LYS A 1 87 ? -2.197 0.096 1.540 1.00 96.50 87 LYS A C 1
ATOM 709 O O . LYS A 1 87 ? -2.877 0.447 2.508 1.00 96.50 87 LYS A O 1
ATOM 714 N N . ASP A 1 88 ? -2.429 -1.017 0.858 1.00 96.25 88 ASP A N 1
ATOM 715 C CA . ASP A 1 88 ? -3.531 -1.922 1.175 1.00 96.25 88 ASP A CA 1
ATOM 716 C C . ASP A 1 88 ? -3.310 -2.625 2.516 1.00 96.25 88 ASP A C 1
ATOM 718 O O . ASP A 1 88 ? -4.223 -2.648 3.348 1.00 96.25 88 ASP A O 1
ATOM 722 N N . ARG A 1 89 ? -2.075 -3.051 2.816 1.00 96.31 89 ARG A N 1
ATOM 723 C CA . ARG A 1 89 ? -1.703 -3.561 4.145 1.00 96.31 89 ARG A CA 1
ATOM 724 C C . ARG A 1 89 ? -1.958 -2.526 5.241 1.00 96.31 89 ARG A C 1
ATOM 726 O O . ARG A 1 89 ? -2.546 -2.847 6.273 1.00 96.31 89 ARG A O 1
ATOM 733 N N . LYS A 1 90 ? -1.563 -1.267 5.025 1.00 97.25 90 LYS A N 1
ATOM 734 C CA . LYS A 1 90 ? -1.769 -0.177 5.995 1.00 97.25 90 LYS A CA 1
ATOM 735 C C . LYS A 1 90 ? -3.256 0.105 6.224 1.00 97.25 90 LYS A C 1
ATOM 737 O O . LYS A 1 90 ? -3.683 0.294 7.365 1.00 97.25 90 LYS A O 1
ATOM 742 N N . ARG A 1 91 ? -4.063 0.094 5.158 1.00 96.44 91 ARG A N 1
ATOM 743 C CA . ARG A 1 91 ? -5.527 0.218 5.238 1.00 96.44 91 ARG A CA 1
ATOM 744 C C . ARG A 1 91 ? -6.138 -0.936 6.028 1.00 96.44 91 ARG A C 1
ATOM 746 O O . ARG A 1 91 ? -6.903 -0.669 6.955 1.00 96.44 91 ARG A O 1
ATOM 753 N N . ALA A 1 92 ? -5.773 -2.180 5.722 1.00 95.56 92 ALA A N 1
ATOM 754 C CA . ALA A 1 92 ? -6.240 -3.361 6.447 1.00 95.56 92 ALA A CA 1
ATOM 755 C C . ALA A 1 92 ? -5.890 -3.284 7.942 1.00 95.56 92 ALA A C 1
ATOM 757 O O . ALA A 1 92 ? -6.778 -3.403 8.785 1.00 95.56 92 ALA A O 1
ATOM 758 N N . GLN A 1 93 ? -4.640 -2.948 8.275 1.00 97.06 93 GLN A N 1
ATOM 759 C CA . GLN A 1 93 ? -4.201 -2.788 9.662 1.00 97.06 93 GLN A CA 1
ATOM 760 C C . GLN A 1 93 ? -4.989 -1.688 10.392 1.00 97.06 93 GLN A C 1
ATOM 762 O O . GLN A 1 93 ? -5.390 -1.858 11.542 1.00 97.06 93 GLN A O 1
ATOM 767 N N . SER A 1 94 ? -5.246 -0.551 9.735 1.00 95.94 94 SER A N 1
ATOM 768 C CA . SER A 1 94 ? -6.044 0.524 10.337 1.00 95.94 94 SER A CA 1
ATOM 769 C C . SER A 1 94 ? -7.492 0.106 10.615 1.00 95.94 94 SER A C 1
ATOM 771 O O . SER A 1 94 ? -8.042 0.487 11.647 1.00 95.94 94 SER A O 1
ATOM 773 N N . LYS A 1 95 ? -8.097 -0.695 9.727 1.00 96.69 95 LYS A N 1
ATOM 774 C CA . LYS A 1 95 ? -9.457 -1.220 9.901 1.00 96.69 95 LYS A CA 1
ATOM 775 C C . LYS A 1 95 ? -9.511 -2.199 11.071 1.00 96.69 95 LYS A C 1
ATOM 777 O O . LYS A 1 95 ? -10.371 -2.043 11.929 1.00 96.69 95 LYS A O 1
ATOM 782 N N . GLN A 1 96 ? -8.550 -3.121 11.151 1.00 96.75 96 GLN A N 1
ATOM 783 C CA . GLN A 1 96 ? -8.426 -4.054 12.275 1.00 96.75 96 GLN A CA 1
ATOM 784 C C . GLN A 1 96 ? -8.282 -3.311 13.607 1.00 96.75 96 GLN A C 1
ATOM 786 O O . GLN A 1 96 ? -9.060 -3.550 14.522 1.00 96.75 96 GLN A O 1
ATOM 791 N N . LYS A 1 97 ? -7.380 -2.323 13.690 1.00 97.69 97 LYS A N 1
ATOM 792 C CA . LYS A 1 97 ? -7.202 -1.513 14.909 1.00 97.69 97 LYS A CA 1
ATOM 793 C C . LYS A 1 97 ? -8.464 -0.747 15.316 1.00 97.69 97 LYS A C 1
ATOM 795 O O . LYS A 1 97 ? -8.701 -0.557 16.505 1.00 97.69 97 LYS A O 1
ATOM 800 N N . LYS A 1 98 ? -9.254 -0.251 14.357 1.00 97.25 98 LYS A N 1
ATOM 801 C CA . LYS A 1 98 ? -10.533 0.417 14.654 1.00 97.25 98 LYS A CA 1
ATOM 802 C C . LYS A 1 98 ? -11.559 -0.577 15.195 1.00 97.25 98 LYS A C 1
ATOM 804 O O . LYS A 1 98 ? -12.154 -0.295 16.228 1.00 97.25 98 LYS A O 1
ATOM 809 N N . ALA A 1 99 ? -11.700 -1.731 14.545 1.00 96.31 99 ALA A N 1
ATOM 810 C CA . ALA A 1 99 ? -12.602 -2.791 14.985 1.00 96.31 99 ALA A CA 1
ATOM 811 C C . ALA A 1 99 ? -12.240 -3.301 16.391 1.00 96.31 99 ALA A C 1
ATOM 813 O O . ALA A 1 99 ? -13.112 -3.417 17.243 1.00 96.31 99 ALA A O 1
ATOM 814 N N . GLU A 1 100 ? -10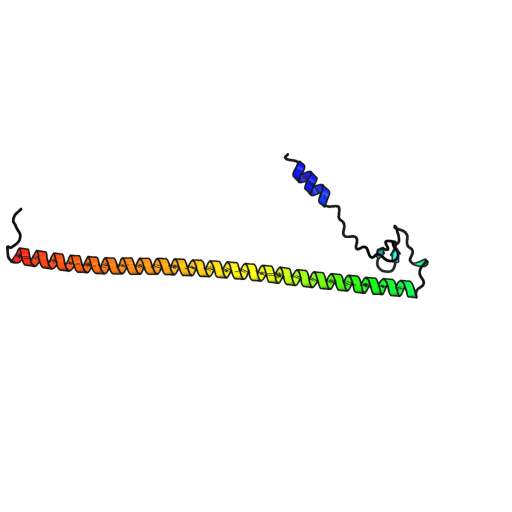.952 -3.511 16.671 1.00 97.44 100 GLU A N 1
ATOM 815 C CA . GLU A 1 100 ? -10.464 -3.924 17.992 1.00 97.44 100 GLU A CA 1
ATOM 816 C C . GLU A 1 100 ? -10.784 -2.882 19.076 1.00 97.44 100 GLU A C 1
ATOM 818 O O . GLU A 1 100 ? -11.255 -3.219 20.162 1.00 97.44 100 GLU A O 1
ATOM 823 N N . LYS A 1 101 ? -10.578 -1.591 18.781 1.00 97.75 101 LYS A N 1
ATOM 824 C CA . LYS A 1 101 ? -10.929 -0.507 19.711 1.00 97.75 101 LYS A CA 1
ATOM 825 C C . LYS A 1 101 ? -12.426 -0.455 19.994 1.00 97.75 101 LYS A C 1
ATOM 827 O O . LYS A 1 101 ? -12.804 -0.259 21.145 1.00 97.75 101 LYS A O 1
ATOM 832 N N . GLU A 1 102 ? -13.254 -0.607 18.967 1.00 97.38 102 GLU A N 1
ATOM 833 C CA . GLU A 1 102 ? -14.709 -0.602 19.112 1.00 97.38 102 GLU A CA 1
ATOM 834 C C . GLU A 1 102 ? -15.191 -1.805 19.929 1.00 97.38 102 GLU A C 1
ATOM 836 O O . GLU A 1 102 ? -15.991 -1.639 20.849 1.00 97.38 102 GLU A O 1
ATOM 841 N N . LEU A 1 103 ? -14.642 -2.995 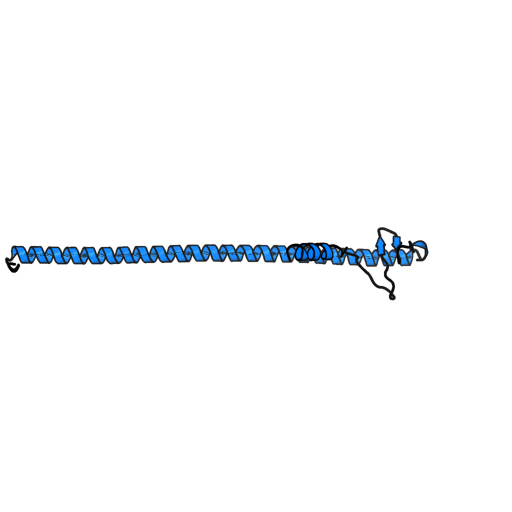19.665 1.00 97.44 103 LEU A N 1
ATOM 842 C CA . LEU A 1 103 ? -14.927 -4.199 20.442 1.00 97.44 103 LEU A CA 1
ATOM 843 C C . LEU A 1 103 ? -14.568 -3.992 21.918 1.00 97.44 103 LEU A C 1
ATOM 845 O O . LEU A 1 103 ? -15.412 -4.169 22.791 1.00 97.44 103 LEU A O 1
ATOM 849 N N . LYS A 1 104 ? -13.364 -3.483 22.195 1.00 97.81 104 LYS A N 1
ATOM 850 C CA . LYS A 1 104 ? -12.914 -3.187 23.561 1.00 97.81 104 LYS A CA 1
ATOM 851 C C . LYS A 1 104 ? -13.793 -2.153 24.268 1.00 97.81 104 LYS A C 1
ATOM 853 O O . LYS A 1 104 ? -13.964 -2.210 25.485 1.00 97.81 104 LYS A O 1
ATOM 858 N N . GLN A 1 105 ? -14.321 -1.168 23.543 1.00 97.88 105 GLN A N 1
ATOM 859 C CA . GLN A 1 105 ? -15.257 -0.194 24.113 1.00 97.88 105 GLN A CA 1
ATOM 860 C C . GLN A 1 105 ? -16.606 -0.838 24.439 1.00 97.88 105 GLN A C 1
ATOM 862 O O . GLN A 1 105 ? -17.135 -0.587 25.521 1.00 97.88 105 GLN A O 1
ATOM 867 N N . LYS A 1 106 ? -17.125 -1.695 23.553 1.00 97.19 106 LYS A N 1
ATOM 868 C CA . LYS A 1 106 ? -18.359 -2.460 23.779 1.00 97.19 106 LYS A CA 1
ATOM 869 C C . LYS A 1 106 ? -18.233 -3.390 24.985 1.00 97.19 106 LYS A C 1
ATOM 871 O O . LYS A 1 106 ? -19.078 -3.332 25.870 1.00 97.19 106 LYS A O 1
ATOM 876 N N . GLU A 1 107 ? -17.141 -4.146 25.084 1.00 98.00 107 GLU A N 1
ATOM 877 C CA . GLU A 1 107 ? -16.853 -5.015 26.236 1.00 98.00 107 GLU A CA 1
ATOM 878 C C . GLU A 1 107 ? -16.799 -4.226 27.551 1.00 98.00 107 GLU A C 1
ATOM 880 O O . GLU A 1 107 ? -17.388 -4.623 28.557 1.00 98.00 107 GLU A O 1
ATOM 885 N N . LYS A 1 108 ? -16.137 -3.060 27.553 1.00 97.81 108 LYS A N 1
ATOM 886 C CA . LYS A 1 108 ? -16.099 -2.179 28.729 1.00 97.81 108 LYS A CA 1
ATOM 887 C C . LYS A 1 108 ? -17.478 -1.642 29.098 1.00 97.81 108 LYS A C 1
ATOM 889 O O . LYS A 1 108 ? -17.812 -1.610 30.280 1.00 97.81 108 LYS A O 1
ATOM 894 N N . ALA A 1 109 ? -18.263 -1.208 28.114 1.00 97.56 109 ALA A N 1
ATOM 895 C CA . ALA A 1 109 ? -19.614 -0.709 28.340 1.00 97.56 109 ALA A CA 1
ATOM 896 C C . ALA A 1 109 ? -20.515 -1.807 28.920 1.00 97.56 109 ALA A C 1
ATOM 898 O O . ALA A 1 109 ? -21.201 -1.564 29.910 1.00 97.56 109 ALA A O 1
ATOM 899 N N . GLN A 1 110 ? -20.435 -3.023 28.374 1.00 97.50 110 GLN A N 1
ATOM 900 C CA 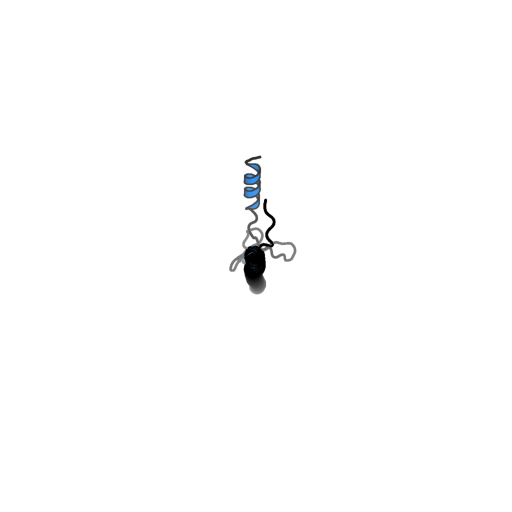. GLN A 1 110 ? -21.160 -4.182 28.881 1.00 97.50 110 GLN A CA 1
ATOM 901 C C . GLN A 1 110 ? -20.750 -4.517 30.320 1.00 97.50 110 GLN A C 1
ATOM 903 O O . GLN A 1 110 ? -21.608 -4.609 31.192 1.00 97.50 110 GLN A O 1
ATOM 908 N N . SER A 1 111 ? -19.447 -4.602 30.608 1.00 98.06 111 SER A N 1
ATOM 909 C CA . SER A 1 111 ? -18.965 -4.878 31.968 1.00 98.06 111 SER A CA 1
ATOM 910 C C . SER A 1 111 ? -19.406 -3.809 32.975 1.00 98.06 111 SER A C 1
ATOM 912 O O . SER A 1 111 ? -19.776 -4.124 34.107 1.00 98.06 111 SER A O 1
ATOM 914 N N . ASN A 1 112 ? -19.397 -2.533 32.579 1.00 98.19 112 ASN A N 1
ATOM 915 C CA . ASN A 1 112 ? -19.877 -1.445 33.430 1.00 98.19 112 ASN A CA 1
ATOM 916 C C . ASN A 1 112 ? -21.388 -1.531 33.666 1.00 98.19 112 ASN A C 1
ATOM 918 O O . ASN A 1 112 ? -21.829 -1.329 34.797 1.00 98.19 112 ASN A O 1
ATOM 922 N N . TYR A 1 113 ? -22.164 -1.858 32.631 1.00 97.88 113 TYR A N 1
ATOM 923 C CA . TYR A 1 113 ? -23.604 -2.068 32.743 1.00 97.88 113 TYR A CA 1
ATOM 924 C C . TYR A 1 113 ? -23.926 -3.225 33.693 1.00 97.88 113 TYR A C 1
ATOM 926 O O . TYR A 1 113 ? -24.689 -3.044 34.635 1.00 97.88 113 TYR A O 1
ATOM 934 N N . GLU A 1 114 ? -23.284 -4.382 33.526 1.00 98.06 114 GLU A N 1
ATOM 935 C CA . GLU A 1 114 ? -23.472 -5.545 34.401 1.00 98.06 114 GLU A CA 1
ATOM 936 C C . GLU A 1 114 ? -23.149 -5.219 35.868 1.00 98.06 114 GLU A C 1
ATOM 938 O O . GLU A 1 114 ? -23.915 -5.559 36.773 1.00 98.06 114 GLU A O 1
ATOM 943 N N . LYS A 1 115 ? -22.051 -4.489 36.116 1.00 98.12 115 LYS A N 1
ATOM 944 C CA . LYS A 1 115 ? -21.692 -4.013 37.462 1.00 98.12 115 LYS A CA 1
ATOM 945 C C . LYS A 1 115 ? -22.737 -3.056 38.034 1.00 98.12 115 LYS A C 1
ATOM 947 O O . LYS A 1 115 ? -23.114 -3.201 39.195 1.00 98.12 115 LYS A O 1
ATOM 952 N N . ALA A 1 116 ? -23.204 -2.091 37.243 1.00 97.81 116 ALA A N 1
ATOM 953 C CA . ALA A 1 116 ? -24.221 -1.134 37.670 1.00 97.81 116 ALA A CA 1
ATOM 954 C C . ALA A 1 116 ? -25.545 -1.836 38.003 1.00 97.81 116 ALA A C 1
ATOM 956 O O . ALA A 1 116 ? -26.110 -1.590 39.066 1.00 97.81 116 ALA A O 1
ATOM 957 N N . THR A 1 117 ? -25.984 -2.767 37.156 1.00 97.88 117 THR A N 1
ATOM 958 C CA . THR A 1 117 ? -27.190 -3.579 37.365 1.00 97.88 117 THR A CA 1
ATOM 959 C C . THR A 1 117 ? -27.089 -4.411 38.640 1.00 97.88 117 THR A C 1
ATOM 961 O O . THR A 1 117 ? -28.014 -4.411 39.454 1.00 97.88 117 THR A O 1
ATOM 964 N N . LYS A 1 118 ? -25.941 -5.060 38.878 1.00 98.19 118 LYS A N 1
ATOM 965 C CA . LYS A 1 118 ? -25.691 -5.807 40.118 1.00 98.19 118 LYS A CA 1
ATOM 966 C C . LYS A 1 118 ? -25.764 -4.903 41.350 1.00 98.19 118 LYS A C 1
ATOM 968 O O . LYS A 1 118 ? -26.440 -5.248 42.316 1.00 98.19 118 LYS A O 1
ATOM 973 N N . ASN A 1 119 ? -25.103 -3.747 41.315 1.00 97.94 119 ASN A N 1
ATOM 974 C CA . ASN A 1 119 ? -25.102 -2.799 42.431 1.00 97.94 119 ASN A CA 1
ATOM 975 C C . ASN A 1 119 ? -26.502 -2.231 42.697 1.00 97.94 119 ASN A C 1
ATOM 977 O O . ASN A 1 119 ? -26.904 -2.118 43.854 1.00 97.94 119 ASN A O 1
ATOM 981 N N . TYR A 1 120 ? -27.254 -1.910 41.641 1.00 97.62 120 TYR A N 1
ATOM 982 C CA . TYR A 1 120 ? -28.634 -1.445 41.744 1.00 97.62 120 TYR A CA 1
ATOM 983 C C . TYR A 1 120 ? -29.527 -2.504 42.390 1.00 97.62 120 TYR A C 1
ATOM 985 O O . TYR A 1 120 ? -30.203 -2.206 43.369 1.00 97.62 120 TYR A O 1
ATOM 993 N N . SER A 1 121 ? -29.463 -3.751 41.914 1.00 97.50 121 SER A N 1
ATOM 994 C CA . SER A 1 121 ? -30.220 -4.866 42.491 1.00 97.50 121 SER A CA 1
ATOM 995 C C . SER A 1 121 ? -29.894 -5.058 43.975 1.00 97.50 121 SER A C 1
ATOM 997 O O . SER A 1 121 ? -30.798 -5.120 44.803 1.00 97.50 121 SER A O 1
ATOM 999 N N . GLN A 1 122 ? -28.609 -5.044 44.347 1.00 97.62 122 GLN A N 1
ATOM 1000 C CA . GLN A 1 122 ? -28.191 -5.143 45.748 1.00 97.62 122 GLN A CA 1
ATOM 1001 C C . GLN A 1 122 ? -28.698 -3.973 46.603 1.00 97.62 122 GLN A C 1
ATOM 1003 O O . GLN A 1 122 ? -29.146 -4.182 47.733 1.00 97.62 122 GLN A O 1
ATOM 1008 N N . ALA A 1 123 ? -28.635 -2.745 46.084 1.00 97.06 123 ALA A N 1
ATOM 1009 C CA . ALA A 1 123 ? -29.137 -1.560 46.771 1.00 97.06 123 ALA A CA 1
ATOM 1010 C C . ALA A 1 123 ? -30.661 -1.616 46.947 1.00 97.06 123 ALA A C 1
ATOM 1012 O O . ALA A 1 123 ? -31.152 -1.327 48.037 1.00 97.06 123 ALA A O 1
ATOM 1013 N N . GLN A 1 124 ? -31.389 -2.052 45.918 1.00 96.56 124 GLN A N 1
ATOM 1014 C CA . GLN A 1 124 ? -32.838 -2.228 45.947 1.00 96.56 124 GLN A CA 1
ATOM 1015 C C . GLN A 1 124 ? -33.242 -3.305 46.959 1.00 96.56 124 GLN A C 1
ATOM 1017 O O . GLN A 1 124 ? -34.052 -3.037 47.841 1.00 96.56 124 GLN A O 1
ATOM 1022 N N . SER A 1 125 ? -32.611 -4.484 46.932 1.00 96.06 125 SER A N 1
ATOM 1023 C CA . SER A 1 125 ? -32.858 -5.531 47.933 1.00 96.06 125 SER A CA 1
ATOM 1024 C C . SER A 1 125 ? -32.540 -5.057 49.354 1.00 96.06 125 SER A C 1
ATOM 1026 O O . SER A 1 125 ? -33.263 -5.371 50.299 1.00 96.06 125 SER A O 1
ATOM 1028 N N . LYS A 1 126 ? -31.466 -4.276 49.536 1.00 95.69 126 LYS A N 1
ATOM 1029 C CA . LYS A 1 126 ? -31.127 -3.694 50.841 1.00 95.69 126 LYS A CA 1
ATOM 1030 C C . LYS A 1 126 ? -32.181 -2.685 51.299 1.00 95.69 126 LYS A C 1
ATOM 1032 O O . LYS A 1 126 ? -32.510 -2.689 52.484 1.00 95.69 126 LYS A O 1
ATOM 1037 N N . TYR A 1 127 ? -32.675 -1.844 50.393 1.00 94.44 127 TYR A N 1
ATOM 1038 C CA . TYR A 1 127 ? -33.728 -0.868 50.657 1.00 94.44 127 TYR A CA 1
ATOM 1039 C C . TYR A 1 127 ? -35.023 -1.556 51.096 1.00 94.44 127 TYR A C 1
ATOM 1041 O O . TYR A 1 127 ? -35.505 -1.264 52.189 1.00 94.44 127 TYR A O 1
ATOM 1049 N N . GLU A 1 128 ? -35.520 -2.526 50.321 1.00 94.25 128 GLU A N 1
ATOM 1050 C CA . GLU A 1 128 ? -36.748 -3.261 50.658 1.00 94.25 128 GLU A CA 1
ATOM 1051 C C . GLU A 1 128 ? -36.615 -3.968 52.012 1.00 94.25 128 GLU A C 1
ATOM 1053 O O . GLU A 1 128 ? -37.450 -3.795 52.895 1.00 94.25 128 GLU A O 1
ATOM 1058 N N . ARG A 1 129 ? -35.480 -4.632 52.267 1.00 94.62 129 ARG A N 1
ATOM 1059 C CA . ARG A 1 129 ? -35.217 -5.277 53.563 1.00 94.62 129 ARG A CA 1
ATOM 1060 C C . ARG A 1 129 ? -35.212 -4.296 54.742 1.00 94.62 129 ARG A C 1
ATOM 1062 O O . ARG A 1 129 ? -35.573 -4.670 55.856 1.00 94.62 129 ARG A O 1
ATOM 1069 N N . LEU A 1 130 ? -34.714 -3.070 54.564 1.00 94.56 130 LEU A N 1
ATOM 1070 C CA . LEU A 1 130 ? -34.726 -2.054 55.627 1.00 94.56 130 LEU A CA 1
ATOM 1071 C C . LEU A 1 130 ? -36.128 -1.475 55.836 1.00 94.56 130 LEU A C 1
ATOM 1073 O O . LEU A 1 130 ? -36.500 -1.215 56.981 1.00 94.56 130 LEU A O 1
ATOM 1077 N N . LYS A 1 131 ? -36.894 -1.324 54.751 1.00 92.00 131 LYS A N 1
ATOM 1078 C CA . LYS A 1 131 ? -38.288 -0.873 54.758 1.00 92.00 131 LYS A CA 1
ATOM 1079 C C . LYS A 1 131 ? -39.177 -1.861 55.509 1.00 92.00 131 LYS A C 1
ATOM 1081 O O . LYS A 1 131 ? -39.853 -1.455 56.446 1.00 92.00 131 LYS A O 1
ATOM 1086 N N . GLU A 1 132 ? -39.092 -3.151 55.183 1.00 92.31 132 GLU A N 1
ATOM 1087 C CA . GLU A 1 132 ? -39.813 -4.231 55.877 1.00 92.31 132 GLU A CA 1
ATOM 1088 C C . GLU A 1 132 ? -39.500 -4.279 57.376 1.00 92.31 132 GLU A C 1
ATOM 1090 O O . GLU A 1 132 ? -40.374 -4.526 58.200 1.00 92.31 132 GLU A O 1
ATOM 1095 N N . LYS A 1 133 ? -38.245 -4.005 57.751 1.00 93.88 133 LYS A N 1
ATOM 1096 C CA . LYS A 1 133 ? -37.809 -3.995 59.154 1.00 93.88 133 LYS A CA 1
ATOM 1097 C C . LYS A 1 133 ? -38.173 -2.714 59.910 1.00 93.88 133 LYS A C 1
ATOM 1099 O O . LYS A 1 133 ? -37.775 -2.594 61.067 1.00 93.88 133 LYS A O 1
ATOM 1104 N N . GLY A 1 134 ? -38.825 -1.737 59.273 1.00 89.38 134 GLY A N 1
ATOM 1105 C CA . GLY A 1 134 ? -39.117 -0.432 59.877 1.00 89.38 134 GLY A CA 1
ATOM 1106 C C . GLY A 1 134 ? -37.865 0.383 60.226 1.00 89.38 134 GLY A C 1
ATOM 1107 O O . GLY A 1 134 ? -37.925 1.290 61.046 1.00 89.38 134 GLY A O 1
ATOM 1108 N N . LYS A 1 135 ? -36.709 0.056 59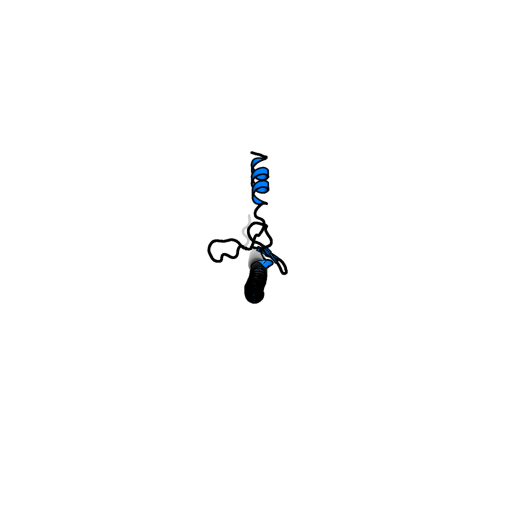.628 1.00 90.12 135 LYS A N 1
ATOM 1109 C CA . LYS A 1 135 ? -35.416 0.729 59.865 1.00 90.12 135 LYS A CA 1
ATOM 1110 C C . LYS A 1 135 ? -35.120 1.813 58.829 1.00 90.12 135 LYS A C 1
ATOM 1112 O O . LYS A 1 135 ? -33.972 2.235 58.689 1.00 90.12 135 LYS A O 1
ATOM 1117 N N . LEU A 1 136 ? -36.126 2.219 58.059 1.00 81.88 136 LEU A N 1
ATOM 1118 C CA . LEU A 1 136 ? -36.037 3.386 57.195 1.00 81.88 136 LEU A CA 1
ATOM 1119 C C . LEU A 1 136 ? -36.314 4.623 58.051 1.00 81.88 136 LEU A C 1
ATOM 1121 O O . LEU A 1 136 ? -37.403 4.739 58.607 1.00 81.88 136 LEU A O 1
ATOM 1125 N N . SER A 1 137 ? -35.340 5.528 58.171 1.00 68.94 137 SER A N 1
ATOM 1126 C CA . SER A 1 137 ? -35.564 6.795 58.872 1.00 68.94 137 SER A CA 1
ATOM 1127 C C . SER A 1 137 ? -36.737 7.550 58.233 1.00 68.94 137 SER A C 1
ATOM 1129 O O . SER A 1 137 ? -36.761 7.668 57.001 1.00 68.94 137 SER A O 1
ATOM 1131 N N . PRO A 1 138 ? -37.683 8.080 59.031 1.00 71.00 138 PRO A N 1
ATOM 1132 C CA . PRO A 1 138 ? -38.646 9.053 58.535 1.00 71.00 138 PRO A CA 1
ATOM 1133 C C . PRO A 1 138 ? -37.878 10.276 58.021 1.00 71.00 138 PRO A C 1
ATOM 1135 O O . PRO A 1 138 ? -36.871 10.664 58.620 1.00 71.00 138 PRO A O 1
ATOM 1138 N N . LYS A 1 139 ? -38.318 10.835 56.894 1.00 58.94 139 LYS A N 1
ATOM 1139 C CA . LYS A 1 139 ? -37.886 12.171 56.473 1.00 58.94 139 LYS A CA 1
ATOM 1140 C C . LYS A 1 139 ? -38.658 13.226 57.244 1.00 58.94 139 LYS A C 1
ATOM 1142 O O . LYS A 1 139 ? -39.864 12.986 57.470 1.00 58.94 139 LYS A O 1
#